Protein AF-A0A381KN87-F1 (afdb_monomer_lite)

Foldseek 3Di:
DPLLVLLVVLLVCVVVVHQAEDEDADSSVLNNLNSQHQEYEDEQVRLCRNVVHDDDDPVSVVVSQVVSVVSHYVYYHYDD

pLDDT: mean 93.88, std 3.82, range [74.44, 98.56]

Organism: Clostridioides difficile (NCBI:txid1496)

InterPro domains:
  IPR011611 Carbohydrate kinase PfkB [PF00294] (2-78)
  IPR017583 Tagatose/fructose phosphokinase [PTHR46566] (2-76)
  IPR029056 Ribokinase-like [G3DSA:3.40.1190.20] (1-80)
  IPR029056 Ribokinase-like [SSF53613] (2-74)

Sequence (80 aa):
MPIDYYEKIGNICRA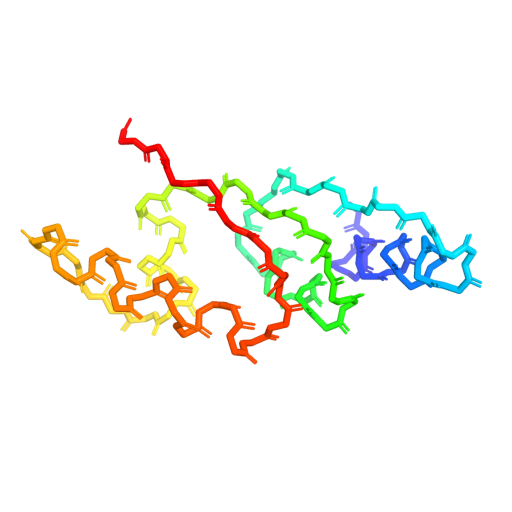NNIKFILDTSGEALKIALKSKPYLIKPNIDEIRHLLGINIESREEIILSGKKLIEMGCREMYVYL

Radius of gyration: 12.31 Å; chains: 1; bounding box: 30×25×32 Å

Secondary structure (DSSP, 8-state):
--TTHHHHHHHHHHHTT---EE---HHHHHHHGGG--SEE--BHHHHHHHHT----SHHHHHHHHHHHHHHT-SEE--B-

Structure (mmCIF, N/CA/C/O backbone):
data_AF-A0A381KN87-F1
#
_entry.id   AF-A0A381KN87-F1
#
loop_
_atom_site.group_PDB
_atom_site.id
_atom_site.type_symbol
_atom_site.label_atom_id
_atom_site.label_alt_id
_atom_site.label_comp_id
_atom_site.label_asym_id
_atom_site.label_entity_id
_atom_site.label_seq_id
_atom_site.pdbx_PDB_ins_code
_atom_site.Cartn_x
_atom_site.Cartn_y
_atom_site.Cartn_z
_atom_site.occupancy
_atom_site.B_iso_or_equiv
_atom_site.auth_seq_id
_atom_site.auth_comp_id
_atom_site.auth_asym_id
_atom_site.auth_atom_id
_atom_site.pdbx_PDB_model_num
ATOM 1 N N . MET A 1 1 ? 15.506 7.579 -5.393 1.00 84.44 1 MET A N 1
ATOM 2 C CA . MET A 1 1 ? 15.022 6.746 -6.519 1.00 84.44 1 MET A CA 1
ATOM 3 C C . MET A 1 1 ? 13.937 7.505 -7.266 1.00 84.44 1 MET A C 1
ATOM 5 O O . MET A 1 1 ? 13.279 8.318 -6.625 1.00 84.44 1 MET A O 1
ATOM 9 N N . PRO A 1 2 ? 13.745 7.269 -8.576 1.00 96.44 2 PRO A N 1
ATOM 10 C CA . PRO A 1 2 ? 12.573 7.769 -9.293 1.00 96.44 2 PRO A CA 1
ATOM 11 C C . PRO A 1 2 ? 11.282 7.362 -8.575 1.00 96.44 2 PRO A C 1
ATOM 13 O O . PRO A 1 2 ? 11.196 6.248 -8.058 1.00 96.44 2 PRO A O 1
ATOM 16 N N . ILE A 1 3 ? 10.290 8.253 -8.532 1.00 96.81 3 ILE A N 1
ATOM 17 C CA . ILE A 1 3 ? 9.055 8.025 -7.761 1.00 96.81 3 ILE A CA 1
ATOM 18 C C . ILE A 1 3 ? 8.219 6.850 -8.302 1.00 96.81 3 ILE A C 1
ATOM 20 O O . ILE A 1 3 ? 7.470 6.218 -7.565 1.00 96.81 3 ILE A O 1
ATOM 24 N N . ASP A 1 4 ? 8.406 6.511 -9.578 1.00 97.88 4 ASP A N 1
ATOM 25 C CA . ASP A 1 4 ? 7.731 5.430 -10.300 1.00 97.88 4 ASP A CA 1
ATOM 26 C C . ASP A 1 4 ? 8.499 4.094 -10.276 1.00 97.88 4 ASP A C 1
ATOM 28 O O . ASP A 1 4 ? 8.124 3.135 -10.951 1.00 97.88 4 ASP A O 1
ATOM 32 N N . TYR A 1 5 ? 9.590 4.004 -9.508 1.00 98.31 5 TYR A N 1
ATOM 33 C CA . TYR A 1 5 ? 10.464 2.831 -9.515 1.00 98.31 5 TYR A CA 1
ATOM 34 C C . TYR A 1 5 ? 9.712 1.535 -9.175 1.00 98.31 5 TYR A C 1
ATOM 36 O O . TYR A 1 5 ? 9.826 0.545 -9.896 1.00 98.31 5 TYR A O 1
ATOM 44 N N . TYR A 1 6 ? 8.893 1.541 -8.119 1.00 97.94 6 TYR A N 1
ATOM 45 C CA . TYR A 1 6 ? 8.133 0.354 -7.713 1.00 97.94 6 TYR A CA 1
ATOM 46 C C . TYR A 1 6 ? 7.008 0.000 -8.687 1.00 97.94 6 TYR A C 1
ATOM 48 O O . TYR A 1 6 ? 6.704 -1.178 -8.852 1.00 97.94 6 TYR A O 1
ATOM 56 N N . GLU A 1 7 ? 6.426 0.983 -9.379 1.00 98.00 7 GLU A N 1
ATOM 57 C CA . GLU A 1 7 ? 5.461 0.713 -10.447 1.00 98.00 7 GLU A CA 1
ATOM 58 C C . GLU A 1 7 ? 6.131 -0.029 -11.608 1.00 98.00 7 GLU A C 1
ATOM 60 O O . GLU A 1 7 ? 5.589 -1.021 -12.099 1.00 98.00 7 GLU A O 1
ATOM 65 N N . LYS A 1 8 ? 7.337 0.393 -12.009 1.00 98.44 8 LYS A N 1
ATOM 66 C CA . LYS A 1 8 ? 8.121 -0.290 -13.050 1.00 98.44 8 LYS A CA 1
ATOM 67 C C . LYS A 1 8 ? 8.434 -1.735 -12.663 1.00 98.44 8 LYS A C 1
ATOM 69 O O . LYS A 1 8 ? 8.216 -2.632 -13.475 1.00 98.44 8 LYS A O 1
ATOM 74 N N . ILE A 1 9 ? 8.875 -1.974 -11.425 1.00 98.31 9 ILE A N 1
ATOM 75 C CA . ILE A 1 9 ? 9.118 -3.334 -10.917 1.00 98.31 9 ILE A CA 1
ATOM 76 C C . ILE A 1 9 ? 7.828 -4.160 -10.913 1.00 98.31 9 ILE A C 1
ATOM 78 O O . ILE A 1 9 ? 7.813 -5.269 -11.444 1.00 98.31 9 ILE A O 1
ATOM 82 N N . GLY A 1 10 ? 6.723 -3.615 -10.400 1.00 97.88 10 GLY A N 1
ATOM 83 C CA . GLY A 1 10 ? 5.445 -4.321 -10.378 1.00 97.88 10 GLY A CA 1
ATOM 84 C C . GLY A 1 10 ? 4.917 -4.654 -11.777 1.00 97.88 10 GLY A C 1
ATOM 85 O O . GLY A 1 10 ? 4.386 -5.743 -11.991 1.00 97.88 10 GLY A O 1
ATOM 86 N N . ASN A 1 11 ? 5.132 -3.776 -12.763 1.00 98.38 11 ASN A N 1
ATOM 87 C CA . ASN A 1 11 ? 4.797 -4.040 -14.165 1.00 98.38 11 ASN A CA 1
ATOM 88 C C . ASN A 1 11 ? 5.598 -5.215 -14.736 1.00 98.38 11 ASN A C 1
ATOM 90 O O . ASN A 1 11 ? 5.017 -6.072 -15.404 1.00 98.38 11 ASN A O 1
ATOM 94 N N . ILE A 1 12 ? 6.897 -5.292 -14.432 1.00 98.56 12 ILE A N 1
ATOM 95 C CA . ILE A 1 12 ? 7.749 -6.422 -14.822 1.00 98.56 12 ILE A CA 1
ATOM 96 C C . ILE A 1 12 ? 7.252 -7.710 -14.158 1.00 98.56 12 ILE A C 1
ATOM 98 O O . ILE A 1 12 ? 7.053 -8.710 -14.847 1.00 98.56 12 ILE A O 1
ATOM 102 N N . CYS A 1 13 ? 6.992 -7.694 -12.847 1.00 98.38 13 CYS A N 1
ATOM 103 C CA . CYS A 1 13 ? 6.468 -8.860 -12.135 1.00 98.38 13 CYS A CA 1
ATOM 104 C C . CYS A 1 13 ? 5.151 -9.350 -12.747 1.00 98.38 13 CYS A C 1
ATOM 106 O O . CYS A 1 13 ? 5.004 -10.537 -13.027 1.00 98.38 13 CYS A O 1
ATOM 108 N N . ARG A 1 14 ? 4.219 -8.433 -13.024 1.00 95.88 14 ARG A N 1
ATOM 109 C CA . ARG A 1 14 ? 2.919 -8.742 -13.625 1.00 95.88 14 ARG A CA 1
ATOM 110 C C . ARG A 1 14 ? 3.045 -9.348 -15.021 1.00 95.88 14 ARG A C 1
ATOM 112 O O . ARG A 1 14 ? 2.383 -10.344 -15.294 1.00 95.88 14 ARG A O 1
ATOM 119 N N . ALA A 1 15 ? 3.914 -8.800 -15.873 1.00 98.12 15 ALA A N 1
ATOM 120 C CA . ALA A 1 15 ? 4.177 -9.345 -17.208 1.00 98.12 15 ALA A CA 1
ATOM 121 C C . ALA A 1 15 ? 4.752 -10.774 -17.167 1.00 98.12 15 ALA A C 1
ATOM 123 O O . ALA A 1 15 ? 4.543 -11.545 -18.098 1.00 98.12 15 ALA A O 1
ATOM 124 N N . ASN A 1 16 ? 5.430 -11.137 -16.075 1.00 98.25 16 ASN A N 1
ATOM 125 C CA . ASN A 1 16 ? 6.035 -12.453 -15.864 1.00 98.25 16 ASN A CA 1
ATOM 126 C C . ASN A 1 16 ? 5.219 -13.366 -14.926 1.00 98.25 16 ASN A C 1
ATOM 128 O O . ASN A 1 16 ? 5.714 -14.411 -14.514 1.00 98.25 16 ASN A O 1
ATOM 132 N N . ASN A 1 17 ? 3.985 -12.989 -14.566 1.00 96.56 17 ASN A N 1
ATOM 133 C CA . ASN A 1 17 ? 3.134 -13.736 -13.630 1.00 96.56 17 ASN A CA 1
ATOM 134 C C . ASN A 1 17 ? 3.788 -14.002 -12.249 1.00 96.56 17 ASN A C 1
ATOM 136 O O . ASN A 1 17 ? 3.597 -15.050 -11.632 1.00 96.56 17 ASN A O 1
ATOM 140 N N . ILE A 1 18 ? 4.570 -13.040 -11.753 1.00 98.12 18 ILE A N 1
ATOM 141 C CA . ILE A 1 18 ? 5.242 -13.084 -10.449 1.00 98.12 18 ILE A CA 1
ATOM 142 C C . ILE A 1 18 ? 4.400 -12.336 -9.411 1.00 98.12 18 ILE A C 1
ATOM 144 O O . ILE A 1 18 ? 3.949 -11.212 -9.644 1.00 98.12 18 ILE A O 1
ATOM 148 N N . LYS A 1 19 ? 4.232 -12.931 -8.223 1.00 97.94 19 LYS A N 1
ATOM 149 C CA . LYS A 1 19 ? 3.593 -12.265 -7.080 1.00 97.94 19 LYS A CA 1
ATOM 150 C C . LYS A 1 19 ? 4.502 -11.160 -6.540 1.00 97.94 19 LYS A C 1
ATOM 152 O O . LYS A 1 19 ? 5.519 -11.442 -5.914 1.00 97.94 19 LYS A O 1
ATOM 157 N N . PHE A 1 20 ? 4.119 -9.907 -6.767 1.00 97.75 20 PHE A N 1
ATOM 158 C CA . PHE A 1 20 ? 4.835 -8.743 -6.253 1.00 97.75 20 PHE A CA 1
ATOM 159 C C . PHE A 1 20 ? 4.301 -8.337 -4.876 1.00 97.75 20 PHE A C 1
ATOM 161 O O . PHE A 1 20 ? 3.132 -7.970 -4.754 1.00 97.75 20 PHE A O 1
ATOM 168 N N . ILE A 1 21 ? 5.149 -8.418 -3.852 1.00 97.44 21 ILE A N 1
ATOM 169 C CA . ILE A 1 21 ? 4.846 -7.982 -2.484 1.00 97.44 21 ILE A CA 1
ATOM 170 C C . ILE A 1 21 ? 5.633 -6.704 -2.221 1.00 97.44 21 ILE A C 1
ATOM 172 O O . ILE A 1 21 ? 6.838 -6.670 -2.469 1.00 97.44 21 ILE A O 1
ATOM 176 N N . LEU A 1 22 ? 4.955 -5.664 -1.742 1.00 95.88 22 LEU A N 1
ATOM 177 C CA . LEU A 1 22 ? 5.542 -4.339 -1.593 1.00 95.88 22 LEU A CA 1
ATOM 178 C C . LEU A 1 22 ? 5.333 -3.777 -0.183 1.00 95.88 22 LEU A C 1
ATOM 180 O O . LEU A 1 22 ? 4.205 -3.669 0.298 1.00 95.88 22 LEU A O 1
ATOM 184 N N . ASP A 1 23 ? 6.440 -3.372 0.436 1.00 95.25 23 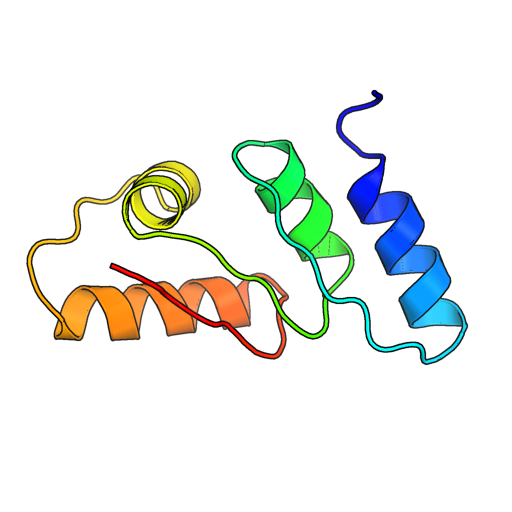ASP A N 1
ATOM 185 C CA . ASP A 1 23 ? 6.482 -2.619 1.689 1.00 95.25 23 ASP A CA 1
ATOM 186 C C . ASP A 1 23 ? 7.125 -1.256 1.417 1.00 95.25 23 ASP A C 1
ATOM 188 O O . ASP A 1 23 ? 8.339 -1.131 1.253 1.00 95.25 23 ASP A O 1
ATOM 192 N N . THR A 1 24 ? 6.286 -0.244 1.229 1.00 94.25 24 THR A N 1
ATOM 193 C CA . THR A 1 24 ? 6.706 1.132 0.962 1.00 94.25 24 THR A CA 1
ATOM 194 C C . THR A 1 24 ? 5.590 2.087 1.370 1.00 94.25 24 THR A C 1
ATOM 196 O O . THR A 1 24 ? 4.501 1.645 1.723 1.00 94.25 24 THR A O 1
ATOM 199 N N . SER A 1 25 ? 5.838 3.391 1.292 1.00 92.75 25 SER A N 1
ATOM 200 C CA . SER A 1 25 ? 4.947 4.413 1.834 1.00 92.75 25 SER A CA 1
ATOM 201 C C . SER A 1 25 ? 4.788 5.614 0.898 1.00 92.75 25 SER A C 1
ATOM 203 O O . SER A 1 25 ? 5.435 5.717 -0.152 1.00 92.75 25 SER A O 1
ATOM 205 N N . GLY A 1 26 ? 3.886 6.524 1.273 1.00 91.88 26 GLY A N 1
ATOM 206 C CA . GLY A 1 26 ? 3.693 7.812 0.606 1.00 91.88 26 GLY A CA 1
ATOM 207 C C . GLY A 1 26 ? 3.350 7.709 -0.883 1.00 91.88 26 GLY A C 1
ATOM 208 O O . GLY A 1 26 ? 2.684 6.777 -1.341 1.00 91.88 26 GLY A O 1
ATOM 209 N N . GLU A 1 27 ? 3.826 8.685 -1.656 1.00 94.25 27 GLU A N 1
ATOM 210 C CA . GLU A 1 27 ? 3.518 8.791 -3.087 1.00 94.25 27 GLU A CA 1
ATOM 211 C C . GLU A 1 27 ? 4.057 7.597 -3.894 1.00 94.25 27 GLU A C 1
ATOM 213 O O . GLU A 1 27 ? 3.445 7.177 -4.874 1.00 94.25 27 GLU A O 1
ATOM 218 N N . ALA A 1 28 ? 5.155 6.982 -3.446 1.00 95.69 28 ALA A N 1
ATOM 219 C CA . ALA A 1 28 ? 5.705 5.789 -4.082 1.00 95.69 28 ALA A CA 1
ATOM 220 C C . ALA A 1 28 ? 4.735 4.595 -3.993 1.00 95.69 28 ALA A C 1
ATOM 222 O O . ALA A 1 28 ? 4.527 3.904 -4.991 1.00 95.69 28 ALA A O 1
ATOM 223 N N . LEU A 1 29 ? 4.091 4.386 -2.836 1.00 94.56 29 LEU A N 1
ATOM 224 C CA . LEU A 1 29 ? 3.055 3.360 -2.667 1.00 94.56 29 LEU A CA 1
ATOM 225 C C . LEU A 1 29 ? 1.843 3.652 -3.558 1.00 94.56 29 LEU A C 1
ATOM 227 O O . LEU A 1 29 ? 1.365 2.768 -4.269 1.00 94.56 29 LEU A O 1
ATOM 231 N N . LYS A 1 30 ? 1.385 4.908 -3.575 1.00 93.69 30 LYS A N 1
ATOM 232 C CA . LYS A 1 30 ? 0.250 5.343 -4.397 1.00 93.69 30 LYS A CA 1
ATOM 233 C C . LYS A 1 30 ? 0.478 5.085 -5.887 1.00 93.69 30 LYS A C 1
ATOM 235 O O . LYS A 1 30 ? -0.406 4.562 -6.563 1.00 93.69 30 LYS A O 1
ATOM 240 N N . ILE A 1 31 ? 1.663 5.417 -6.402 1.00 95.94 31 ILE A N 1
ATOM 241 C CA . ILE A 1 31 ? 2.026 5.157 -7.800 1.00 95.94 31 ILE A CA 1
ATOM 242 C C . ILE A 1 31 ? 2.159 3.650 -8.049 1.00 95.94 31 ILE A C 1
ATOM 244 O O . ILE A 1 31 ? 1.652 3.148 -9.053 1.00 95.94 31 ILE A O 1
ATOM 248 N N . ALA A 1 32 ? 2.750 2.900 -7.115 1.00 95.88 32 ALA A N 1
ATOM 249 C CA . ALA A 1 32 ? 2.916 1.457 -7.248 1.00 95.88 32 ALA A CA 1
ATOM 250 C C . ALA A 1 32 ? 1.590 0.680 -7.323 1.00 95.88 32 ALA A C 1
ATOM 252 O O . ALA A 1 32 ? 1.554 -0.362 -7.978 1.00 95.88 32 ALA A O 1
ATOM 253 N N . LEU A 1 33 ? 0.489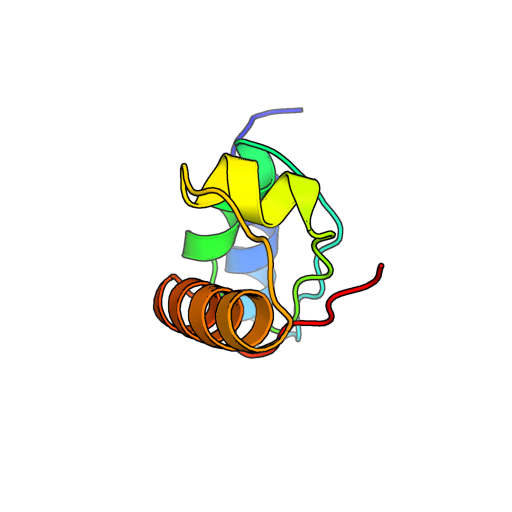 1.173 -6.741 1.00 95.19 33 LEU A N 1
ATOM 254 C CA . LEU A 1 33 ? -0.833 0.529 -6.844 1.00 95.19 33 LEU A CA 1
ATOM 255 C C . LEU A 1 33 ? -1.305 0.344 -8.298 1.00 95.19 33 LEU A C 1
ATOM 257 O O . LEU A 1 33 ? -1.943 -0.662 -8.610 1.00 95.19 33 LEU A O 1
ATOM 261 N N . LYS A 1 34 ? -0.895 1.224 -9.226 1.00 95.12 34 LYS A N 1
ATOM 262 C CA . LYS A 1 34 ? -1.166 1.095 -10.675 1.00 95.12 34 LYS A CA 1
ATOM 263 C C . LYS A 1 34 ? -0.593 -0.200 -11.269 1.00 95.12 34 LYS A C 1
ATOM 265 O O . LYS A 1 34 ? -1.134 -0.779 -12.223 1.00 95.12 34 LYS A O 1
ATOM 270 N N . SER A 1 35 ? 0.487 -0.705 -10.670 1.00 96.62 35 SER A N 1
ATOM 271 C CA . SER A 1 35 ? 1.119 -1.967 -11.057 1.00 96.62 35 SER A CA 1
ATOM 272 C C . SER A 1 35 ? 0.360 -3.220 -10.592 1.00 96.62 35 SER A C 1
ATOM 274 O O . SER A 1 35 ? 0.683 -4.326 -11.017 1.00 96.62 35 SER A O 1
ATOM 276 N N . LYS A 1 36 ? -0.704 -3.050 -9.796 1.00 96.19 36 LYS A N 1
ATOM 277 C CA . LYS A 1 36 ? -1.500 -4.113 -9.167 1.00 96.19 36 LYS A CA 1
ATOM 278 C C . LYS A 1 36 ? -0.650 -5.132 -8.390 1.00 96.19 36 LYS A C 1
ATOM 280 O O . LYS A 1 36 ? -0.612 -6.305 -8.775 1.00 96.19 36 LYS A O 1
ATOM 285 N N . PRO A 1 37 ? 0.056 -4.707 -7.323 1.00 97.12 37 PRO A N 1
ATOM 286 C CA . PRO A 1 37 ? 0.821 -5.625 -6.487 1.00 97.12 37 PRO A CA 1
ATOM 287 C C . PRO A 1 37 ? -0.080 -6.726 -5.916 1.00 97.12 37 PRO A C 1
ATOM 289 O O . PRO A 1 37 ? -1.274 -6.528 -5.675 1.00 97.12 37 PRO A O 1
ATOM 292 N N . TYR A 1 38 ? 0.508 -7.896 -5.677 1.00 97.06 38 TYR A N 1
ATOM 293 C CA . TYR A 1 38 ? -0.196 -9.001 -5.041 1.00 97.06 38 TYR A CA 1
ATOM 294 C C . TYR A 1 38 ? -0.557 -8.645 -3.598 1.00 97.06 38 TYR A C 1
ATOM 296 O O . TYR A 1 38 ? -1.713 -8.783 -3.217 1.00 97.06 38 TYR A O 1
ATOM 304 N N . LEU A 1 39 ? 0.411 -8.149 -2.825 1.00 96.56 39 LEU A N 1
ATOM 305 C CA . LEU A 1 39 ? 0.201 -7.742 -1.440 1.00 96.56 39 LEU A CA 1
ATOM 306 C C . LEU A 1 39 ? 0.912 -6.424 -1.152 1.00 96.56 39 LEU A C 1
ATOM 308 O O . LEU A 1 39 ? 2.047 -6.218 -1.584 1.00 96.56 39 LEU A O 1
ATOM 312 N N . ILE A 1 40 ? 0.250 -5.566 -0.381 1.00 95.94 40 ILE A N 1
ATOM 313 C CA . ILE A 1 40 ? 0.873 -4.407 0.265 1.00 95.94 40 ILE A CA 1
ATOM 314 C C . ILE A 1 40 ? 0.778 -4.532 1.788 1.00 95.94 40 ILE A C 1
ATOM 316 O O . ILE A 1 40 ? -0.161 -5.148 2.304 1.00 95.94 40 ILE A O 1
ATOM 320 N N . LYS A 1 41 ? 1.740 -3.941 2.505 1.00 94.31 41 LYS A N 1
ATOM 321 C CA . LYS A 1 41 ? 1.803 -3.979 3.975 1.00 94.31 41 LYS A CA 1
ATOM 322 C C . LYS A 1 41 ? 1.735 -2.580 4.621 1.00 94.31 41 LYS A C 1
ATOM 324 O O . LYS A 1 41 ? 2.695 -2.213 5.302 1.00 94.31 41 LYS A O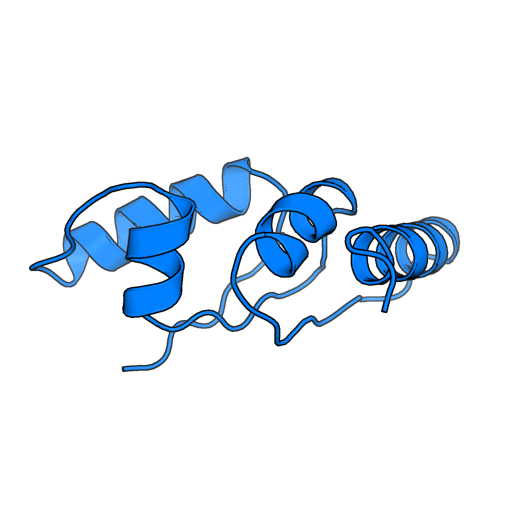 1
ATOM 329 N N . PRO A 1 42 ? 0.667 -1.787 4.410 1.00 93.50 42 PRO A N 1
ATOM 330 C CA . PRO A 1 42 ? 0.585 -0.461 4.998 1.00 93.50 42 PRO A CA 1
ATOM 331 C C . PRO A 1 42 ? 0.262 -0.511 6.501 1.00 93.50 42 PRO A C 1
ATOM 333 O O . PRO A 1 42 ? -0.435 -1.415 6.971 1.00 93.50 42 PRO A O 1
ATOM 336 N N . ASN A 1 43 ? 0.717 0.491 7.249 1.00 92.69 43 ASN A N 1
ATOM 337 C CA . ASN A 1 43 ? 0.189 0.806 8.584 1.00 92.69 43 ASN A CA 1
ATOM 338 C C . ASN A 1 43 ? -0.983 1.801 8.511 1.00 92.69 43 ASN A C 1
ATOM 340 O O . ASN A 1 43 ? -1.311 2.331 7.448 1.00 92.69 43 ASN A O 1
ATOM 344 N N . ILE A 1 44 ? -1.628 2.071 9.651 1.00 93.19 44 ILE A N 1
ATOM 345 C CA . ILE A 1 44 ? -2.794 2.969 9.709 1.00 93.19 44 ILE A CA 1
ATOM 346 C C . ILE A 1 44 ? -2.456 4.389 9.227 1.00 93.19 44 ILE A C 1
ATOM 348 O O . ILE A 1 44 ? -3.253 4.977 8.495 1.00 93.19 44 ILE A O 1
ATOM 352 N N . ASP A 1 45 ? -1.301 4.943 9.597 1.00 92.19 45 ASP A N 1
ATOM 353 C CA . ASP A 1 45 ? -0.932 6.314 9.219 1.00 92.19 45 ASP A CA 1
ATOM 354 C C . ASP A 1 45 ? -0.712 6.456 7.710 1.00 92.19 45 ASP A C 1
ATOM 356 O O . ASP A 1 45 ? -1.128 7.443 7.101 1.00 92.19 45 ASP A O 1
ATOM 360 N N . GLU A 1 46 ? -0.151 5.431 7.072 1.00 93.19 46 GLU A N 1
ATOM 361 C CA . GLU A 1 46 ? -0.024 5.364 5.618 1.00 93.19 46 GLU A CA 1
ATOM 362 C C . GLU A 1 46 ? -1.389 5.292 4.934 1.00 93.19 46 GLU A C 1
ATOM 364 O O . GLU A 1 46 ? -1.606 5.987 3.944 1.00 93.19 46 GLU A O 1
ATOM 369 N N . ILE A 1 47 ? -2.333 4.509 5.469 1.00 92.88 47 ILE A N 1
ATOM 370 C CA . ILE A 1 47 ? -3.699 4.435 4.929 1.00 92.88 47 ILE A CA 1
ATOM 371 C C . ILE A 1 47 ? -4.388 5.803 5.039 1.00 92.88 47 ILE A C 1
ATOM 373 O O . ILE A 1 47 ? -4.968 6.268 4.054 1.00 92.88 47 ILE A O 1
ATOM 377 N N . ARG A 1 48 ? -4.293 6.470 6.200 1.00 93.56 48 ARG A N 1
ATOM 378 C CA . ARG A 1 48 ? -4.830 7.826 6.413 1.00 93.56 48 ARG A CA 1
ATOM 379 C C . ARG A 1 48 ? -4.268 8.806 5.390 1.00 93.56 48 ARG A C 1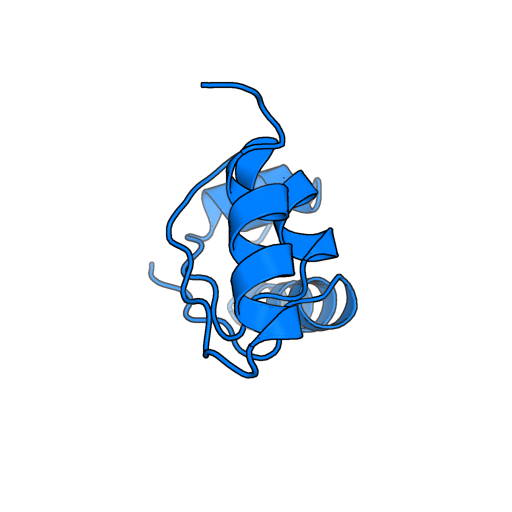
ATOM 381 O O . ARG A 1 48 ? -5.024 9.535 4.752 1.00 93.56 48 ARG A O 1
ATOM 388 N N . HIS A 1 49 ? -2.952 8.779 5.187 1.00 91.88 49 HIS A N 1
ATOM 389 C CA . HIS A 1 49 ? -2.270 9.656 4.240 1.00 91.88 49 HIS A CA 1
ATOM 390 C C . HIS A 1 49 ? -2.658 9.373 2.781 1.00 91.88 49 HIS A C 1
ATOM 392 O O . HIS A 1 49 ? -2.937 10.302 2.027 1.00 91.88 49 HIS A O 1
ATOM 398 N N . LEU A 1 50 ? -2.714 8.099 2.380 1.00 91.44 50 LEU A N 1
ATOM 399 C CA . LEU A 1 50 ? -3.070 7.691 1.017 1.00 91.44 50 LEU A CA 1
ATOM 400 C C . LEU A 1 50 ? -4.506 8.059 0.646 1.00 91.44 50 LEU A C 1
ATOM 402 O O . LEU A 1 50 ? -4.761 8.459 -0.490 1.00 91.44 50 LEU A O 1
ATOM 406 N N . LEU A 1 51 ? -5.438 7.878 1.584 1.00 90.88 51 LEU A N 1
ATOM 407 C CA . LEU A 1 51 ? -6.867 8.082 1.355 1.00 90.88 51 LEU A CA 1
ATOM 408 C C . LEU A 1 51 ? -7.344 9.489 1.739 1.00 90.88 51 LEU A C 1
ATOM 410 O O . LEU A 1 51 ? -8.451 9.863 1.360 1.00 90.88 51 LEU A O 1
ATOM 414 N N . GLY A 1 52 ? -6.539 10.262 2.472 1.00 92.62 52 GLY A N 1
ATOM 415 C CA . GLY A 1 52 ? -6.919 11.584 2.972 1.00 92.62 52 GLY A CA 1
ATOM 416 C C . GLY A 1 52 ? -8.068 11.535 3.983 1.00 92.62 52 GLY A C 1
ATOM 417 O O . GLY A 1 52 ? -8.942 12.398 3.952 1.00 92.62 52 GLY A O 1
ATOM 4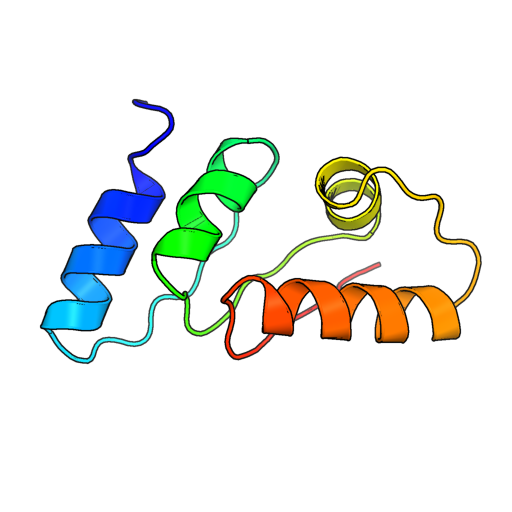18 N N . ILE A 1 53 ? -8.100 10.509 4.839 1.00 92.19 53 ILE A N 1
ATOM 419 C CA . ILE A 1 53 ? -9.163 10.285 5.834 1.00 92.19 53 ILE A CA 1
ATOM 420 C C . ILE A 1 53 ? -8.579 10.071 7.228 1.00 92.19 53 ILE A C 1
ATOM 422 O O . ILE A 1 53 ? -7.445 9.615 7.370 1.00 92.19 53 ILE A O 1
ATOM 426 N N . ASN A 1 54 ? -9.390 10.322 8.252 1.00 93.38 54 ASN A N 1
ATOM 427 C CA . ASN A 1 54 ? -9.134 9.801 9.590 1.00 93.38 54 ASN A CA 1
ATOM 428 C C . ASN A 1 54 ? -9.661 8.366 9.708 1.00 93.38 54 ASN A C 1
ATOM 430 O O . ASN A 1 54 ? -10.538 7.948 8.953 1.00 93.38 54 ASN A O 1
ATOM 434 N N . ILE A 1 55 ? -9.068 7.619 10.638 1.00 92.94 55 ILE A N 1
ATOM 435 C CA . ILE A 1 55 ? -9.448 6.244 10.969 1.00 92.94 55 ILE A CA 1
ATOM 436 C C . ILE A 1 55 ? -9.463 6.146 12.489 1.00 92.94 55 ILE A C 1
ATOM 438 O O . ILE A 1 55 ? -8.408 6.278 13.110 1.00 92.94 55 ILE A O 1
ATOM 442 N N . GLU A 1 56 ? -10.627 5.930 13.077 1.00 93.00 56 GLU A N 1
ATOM 443 C CA . GLU A 1 56 ? -10.852 5.921 14.527 1.00 93.00 56 GLU A CA 1
ATOM 444 C C . GLU A 1 56 ? -11.391 4.576 15.028 1.00 93.00 56 GLU A C 1
ATOM 446 O O . GLU A 1 56 ? -11.399 4.312 16.229 1.00 93.00 56 GLU A O 1
ATOM 451 N N . SER A 1 57 ? -11.796 3.690 14.114 1.00 93.94 57 SER A N 1
ATOM 452 C CA . SER A 1 57 ? -12.370 2.386 14.442 1.00 93.94 57 SER A CA 1
ATOM 453 C C . SER A 1 57 ? -11.804 1.257 13.584 1.00 93.94 57 SER A C 1
ATOM 455 O O . SER A 1 57 ? -11.245 1.459 12.501 1.00 93.94 57 SER A O 1
ATOM 457 N N . ARG A 1 58 ? -11.972 0.019 14.059 1.00 91.50 58 ARG A N 1
ATOM 458 C CA . ARG A 1 58 ? -11.571 -1.178 13.308 1.00 91.50 58 ARG A CA 1
ATOM 459 C C . ARG A 1 58 ? -12.411 -1.347 12.040 1.00 91.50 58 ARG A C 1
ATOM 461 O O . ARG A 1 58 ? -11.909 -1.816 11.020 1.00 91.50 58 ARG A O 1
ATOM 468 N N . GLU A 1 59 ? -13.672 -0.948 12.091 1.00 94.62 59 GLU A N 1
ATOM 469 C CA . GLU A 1 59 ? -14.604 -0.953 10.968 1.00 94.62 59 GLU A CA 1
ATOM 470 C C . GLU A 1 59 ? -14.116 -0.020 9.852 1.00 94.62 59 GLU A C 1
ATOM 472 O O . GLU A 1 59 ? -14.124 -0.397 8.677 1.00 94.62 59 GLU A O 1
ATOM 477 N N . GLU A 1 60 ? -13.602 1.159 10.213 1.00 94.88 60 GLU A N 1
ATOM 478 C CA . GLU A 1 60 ? -12.992 2.097 9.268 1.00 94.88 60 GLU A CA 1
ATOM 479 C C . GLU A 1 60 ? -11.693 1.560 8.661 1.00 94.88 60 GLU A C 1
ATOM 481 O O . GLU A 1 60 ? -11.463 1.763 7.467 1.00 94.88 60 GLU A O 1
ATOM 486 N N . ILE A 1 61 ? -10.882 0.808 9.418 1.00 92.69 61 ILE A N 1
ATOM 487 C CA . ILE A 1 61 ? -9.710 0.100 8.866 1.00 92.69 61 ILE A CA 1
ATOM 488 C C . ILE A 1 61 ? -10.157 -0.887 7.780 1.00 92.69 61 ILE A C 1
ATOM 490 O O . ILE A 1 61 ? -9.596 -0.901 6.683 1.00 92.69 61 ILE A O 1
ATOM 494 N N . ILE A 1 62 ? -11.189 -1.691 8.054 1.00 92.44 62 ILE A N 1
ATOM 495 C CA . ILE A 1 62 ? -11.711 -2.680 7.099 1.00 92.44 62 ILE A CA 1
ATOM 496 C C . ILE A 1 62 ? -12.254 -1.986 5.843 1.00 92.44 62 ILE A C 1
ATOM 498 O O . ILE A 1 62 ? -11.965 -2.422 4.726 1.00 92.44 62 ILE A O 1
ATOM 502 N N . LEU A 1 63 ? -13.019 -0.902 5.999 1.00 93.75 63 LEU A N 1
ATOM 503 C CA . LEU A 1 63 ? -13.563 -0.139 4.873 1.00 93.75 63 LEU A CA 1
ATOM 504 C C . LEU A 1 63 ? -12.453 0.497 4.025 1.00 93.75 63 LEU A C 1
ATOM 506 O O . LEU A 1 63 ? -12.491 0.429 2.797 1.00 93.75 63 LEU A O 1
ATOM 510 N N . SER A 1 64 ? -11.447 1.076 4.677 1.00 92.69 64 SER A N 1
ATOM 511 C CA . SER A 1 64 ? -10.281 1.671 4.018 1.00 92.69 64 SER A CA 1
ATOM 512 C C . SER A 1 64 ? -9.472 0.625 3.258 1.00 92.69 64 SER A C 1
ATOM 514 O O . SER A 1 64 ? -9.051 0.858 2.127 1.00 92.69 64 SER A O 1
ATOM 516 N N . GLY A 1 65 ? -9.331 -0.569 3.834 1.00 91.00 65 GLY A N 1
ATOM 517 C CA . GLY A 1 65 ? -8.688 -1.692 3.172 1.00 91.00 65 GLY A CA 1
ATOM 518 C C . GLY A 1 65 ? -9.398 -2.146 1.903 1.00 91.00 65 GLY A C 1
ATOM 519 O O . GLY A 1 65 ? -8.745 -2.379 0.889 1.00 91.00 65 GLY A O 1
ATOM 520 N N . LYS A 1 66 ? -10.736 -2.198 1.918 1.00 92.12 66 LYS A N 1
ATOM 521 C CA . LYS A 1 66 ? -11.529 -2.493 0.713 1.00 92.12 66 LYS A CA 1
ATOM 522 C C . LYS A 1 66 ? -11.289 -1.459 -0.390 1.00 92.12 66 LYS A C 1
ATOM 524 O O . LYS A 1 66 ? -11.055 -1.849 -1.530 1.00 92.12 66 LYS A O 1
ATOM 529 N N . LYS A 1 67 ? -11.246 -0.167 -0.045 1.00 91.56 67 LYS A N 1
ATOM 530 C CA . LYS A 1 67 ? -10.920 0.905 -1.003 1.00 91.56 67 LYS A CA 1
ATOM 531 C C . LYS A 1 67 ? -9.527 0.727 -1.615 1.00 91.56 67 LYS A C 1
ATOM 533 O O . LYS A 1 67 ? -9.362 0.886 -2.817 1.00 91.56 67 LYS A O 1
ATOM 538 N N . LEU A 1 68 ? -8.520 0.368 -0.817 1.00 89.38 68 LEU A N 1
ATOM 539 C CA . LEU A 1 68 ? -7.160 0.145 -1.327 1.00 89.38 68 LEU A CA 1
ATOM 540 C C . LEU A 1 68 ? -7.068 -1.067 -2.268 1.00 89.38 68 LEU A C 1
ATOM 542 O O . LEU A 1 68 ? -6.346 -1.010 -3.265 1.00 89.38 68 LEU A O 1
ATOM 546 N N . ILE A 1 69 ? -7.838 -2.124 -1.999 1.00 91.88 69 ILE A N 1
ATOM 547 C CA . ILE A 1 69 ? -7.971 -3.272 -2.910 1.00 91.88 69 ILE A CA 1
ATOM 548 C C . ILE A 1 69 ? -8.584 -2.825 -4.246 1.00 91.88 69 ILE A C 1
ATOM 550 O O . ILE A 1 69 ? -8.057 -3.149 -5.310 1.00 91.88 69 ILE A O 1
ATOM 554 N N . GLU A 1 70 ? -9.637 -2.003 -4.214 1.00 91.38 70 GLU A N 1
ATOM 555 C CA . GLU A 1 70 ? -10.238 -1.416 -5.423 1.00 91.38 70 GLU A CA 1
ATOM 556 C C . GLU A 1 70 ? -9.249 -0.530 -6.205 1.00 91.38 70 GLU A C 1
ATOM 558 O O . GLU A 1 70 ? -9.287 -0.494 -7.436 1.00 91.38 70 GLU A O 1
ATOM 563 N N . MET A 1 71 ? -8.318 0.135 -5.514 1.00 87.69 71 MET A N 1
ATOM 564 C CA . MET A 1 71 ? -7.273 0.958 -6.132 1.00 87.69 71 MET A CA 1
ATOM 565 C C . MET A 1 71 ? -6.166 0.147 -6.824 1.00 87.69 71 MET A C 1
ATOM 567 O O . MET A 1 71 ? -5.431 0.715 -7.635 1.00 87.69 71 MET A O 1
ATOM 571 N N . GLY A 1 72 ? -6.047 -1.160 -6.562 1.00 88.06 72 GLY A N 1
ATOM 572 C CA . GLY A 1 72 ? -5.258 -2.049 -7.416 1.00 88.06 72 GLY A CA 1
ATOM 573 C C . GLY A 1 72 ? -4.538 -3.208 -6.734 1.00 88.06 72 GLY A C 1
ATOM 574 O O . GLY A 1 72 ? -4.105 -4.110 -7.451 1.00 88.06 72 GLY A O 1
ATOM 575 N N . CYS A 1 73 ? -4.385 -3.233 -5.407 1.00 90.62 73 CYS A N 1
ATOM 576 C CA . CYS A 1 73 ? -3.761 -4.386 -4.747 1.00 90.62 73 CYS A CA 1
ATOM 577 C C . CYS A 1 73 ? -4.741 -5.565 -4.624 1.00 90.62 73 CYS A C 1
ATOM 579 O O . CYS A 1 73 ? -5.952 -5.378 -4.559 1.00 90.62 73 CYS A O 1
ATOM 581 N N . ARG A 1 74 ? -4.229 -6.801 -4.610 1.00 91.81 74 ARG A N 1
ATOM 582 C CA . ARG A 1 74 ? -5.083 -7.995 -4.456 1.00 91.81 74 ARG A CA 1
ATOM 583 C C . ARG A 1 74 ? -5.345 -8.337 -2.992 1.00 91.81 74 ARG A C 1
ATOM 585 O O . ARG A 1 74 ? -6.461 -8.697 -2.633 1.00 91.81 74 ARG A O 1
ATOM 592 N N . GLU A 1 75 ? -4.310 -8.241 -2.171 1.00 93.81 75 GLU A N 1
ATOM 593 C CA . GLU A 1 75 ? -4.341 -8.501 -0.738 1.00 93.81 75 GLU A CA 1
ATOM 594 C C . GLU A 1 75 ? -3.656 -7.356 0.014 1.00 93.81 75 GLU A C 1
ATOM 596 O O . GLU A 1 75 ? -2.816 -6.626 -0.522 1.00 93.81 75 GLU A O 1
ATOM 601 N N . MET A 1 76 ? -4.013 -7.205 1.285 1.00 91.50 76 MET A N 1
ATOM 602 C CA . MET A 1 76 ? -3.416 -6.211 2.163 1.00 91.50 76 MET A CA 1
ATOM 603 C C . MET A 1 76 ? -3.221 -6.803 3.552 1.00 91.50 76 MET A C 1
ATOM 605 O O . MET A 1 76 ? -4.116 -7.458 4.085 1.00 91.50 76 MET A O 1
ATOM 609 N N . TYR A 1 77 ? -2.066 -6.518 4.144 1.00 92.00 77 TYR A N 1
ATOM 610 C CA . TYR A 1 77 ? -1.798 -6.782 5.549 1.00 92.00 77 TYR A CA 1
ATOM 611 C C . TYR A 1 77 ? -1.664 -5.457 6.296 1.00 92.00 77 TYR A C 1
ATOM 613 O O . TYR A 1 77 ? -0.761 -4.677 6.004 1.00 92.00 77 TYR A O 1
ATOM 621 N N . VAL A 1 78 ? -2.559 -5.213 7.253 1.00 89.50 78 VAL A N 1
ATOM 622 C CA . VAL A 1 78 ? -2.498 -4.034 8.128 1.00 89.50 78 VAL A CA 1
ATOM 623 C C . VAL A 1 78 ? -1.898 -4.446 9.459 1.00 89.50 78 VAL A C 1
ATOM 625 O O . VAL A 1 78 ? -2.319 -5.444 10.044 1.00 89.50 78 VAL A O 1
ATOM 628 N N . TYR A 1 79 ? -0.948 -3.655 9.942 1.00 83.50 79 TYR A N 1
ATOM 629 C CA . TYR A 1 79 ? -0.419 -3.760 11.296 1.00 83.50 79 TYR A CA 1
ATOM 630 C C . TYR A 1 79 ? -0.697 -2.474 12.073 1.00 83.50 79 TYR A C 1
ATOM 632 O O . TYR A 1 79 ? -0.863 -1.402 11.481 1.00 83.50 79 TYR A O 1
ATOM 640 N N . LEU A 1 80 ? -0.824 -2.641 13.389 1.00 74.44 80 LEU A N 1
ATOM 641 C CA . LEU A 1 80 ? -1.095 -1.583 14.357 1.00 74.44 80 LEU A CA 1
ATOM 642 C C . LEU A 1 80 ? 0.215 -1.039 14.923 1.00 74.44 80 LEU A C 1
ATOM 644 O O . LEU A 1 80 ? 1.140 -1.863 15.119 1.00 74.44 80 LEU A O 1
#